Protein AF-A0A246G448-F1 (afdb_monomer_lite)

Secondary structure (DSSP, 8-state):
-BHHHHTTTGGGSPPPSS--TT-TT------BSS-GGGS-HHHHHHHHHHTS-HHHHHH-HHHHHHHHHHHHTTT---TT-

Radius of gyration: 14.63 Å; chains: 1; bounding box: 23×31×38 Å

Foldseek 3Di:
DEPVVCVVCVVVDDDDPDDDPPDPVDDDDDYHPDDLVPDDLVVNLVVLLVVDDPVRCVVDVPSQVVSQVSCVVVPDGSPPD

Structure (mmCIF, N/CA/C/O backbone):
data_AF-A0A246G448-F1
#
_entry.id   AF-A0A246G448-F1
#
loop_
_atom_site.group_PDB
_atom_site.id
_atom_site.type_symbol
_atom_site.label_atom_id
_atom_site.label_alt_id
_atom_site.label_comp_id
_atom_site.label_asym_id
_atom_site.label_entity_id
_atom_site.label_seq_id
_atom_site.pdbx_PDB_ins_code
_atom_site.Cartn_x
_atom_site.Cartn_y
_atom_site.Cartn_z
_atom_site.occupancy
_atom_site.B_iso_or_equiv
_atom_site.auth_seq_id
_atom_site.auth_comp_id
_atom_site.auth_asym_id
_atom_site.auth_atom_id
_atom_site.pdbx_PDB_model_num
ATOM 1 N N . MET A 1 1 ? 1.596 -5.567 -6.889 1.00 76.62 1 MET A N 1
ATOM 2 C CA . MET A 1 1 ? 2.243 -6.583 -7.759 1.00 76.62 1 MET A CA 1
ATOM 3 C C . MET A 1 1 ? 3.554 -7.034 -7.121 1.00 76.62 1 MET A C 1
ATOM 5 O O . MET A 1 1 ? 4.117 -6.235 -6.389 1.00 76.62 1 MET A O 1
ATOM 9 N N . SER A 1 2 ? 4.040 -8.261 -7.343 1.00 83.06 2 SER A N 1
ATOM 10 C CA . SER A 1 2 ? 5.363 -8.693 -6.849 1.00 83.06 2 SER A CA 1
ATOM 11 C C . SER A 1 2 ? 6.503 -8.285 -7.785 1.00 83.06 2 SER A C 1
ATOM 13 O O . SER A 1 2 ? 6.304 -8.106 -8.987 1.00 83.06 2 SER A O 1
ATOM 15 N N . LEU A 1 3 ? 7.714 -8.159 -7.240 1.00 83.06 3 LEU A N 1
ATOM 16 C CA . LEU A 1 3 ? 8.918 -7.770 -7.974 1.00 83.06 3 LEU A CA 1
ATOM 17 C C . LEU A 1 3 ? 9.236 -8.742 -9.113 1.00 83.06 3 LEU A C 1
ATOM 19 O O . LEU A 1 3 ? 9.580 -8.312 -10.209 1.00 83.06 3 LEU A O 1
ATOM 23 N N . VAL A 1 4 ? 9.052 -10.042 -8.880 1.00 83.50 4 VAL A N 1
ATOM 24 C CA . VAL A 1 4 ? 9.290 -11.091 -9.884 1.00 83.50 4 VAL A CA 1
ATOM 25 C C . VAL A 1 4 ? 8.419 -10.885 -11.125 1.00 83.50 4 VAL A C 1
ATOM 27 O O . VAL A 1 4 ? 8.890 -11.091 -12.239 1.00 83.50 4 VAL A O 1
ATOM 30 N N . ASN A 1 5 ? 7.184 -10.414 -10.941 1.00 82.25 5 ASN A N 1
ATOM 31 C CA . ASN A 1 5 ? 6.257 -10.141 -12.039 1.00 82.25 5 ASN A CA 1
ATOM 32 C C . ASN A 1 5 ? 6.512 -8.784 -12.710 1.00 82.25 5 ASN A C 1
ATOM 34 O O . ASN A 1 5 ? 6.150 -8.603 -13.869 1.00 82.25 5 ASN A O 1
ATOM 38 N N . PHE A 1 6 ? 7.139 -7.836 -12.008 1.00 82.56 6 PHE A N 1
ATOM 39 C CA . PHE A 1 6 ? 7.508 -6.539 -12.572 1.00 82.56 6 PHE A CA 1
ATOM 40 C C . PHE A 1 6 ? 8.753 -6.607 -13.461 1.00 82.56 6 PHE A C 1
ATOM 42 O O . PHE A 1 6 ? 8.786 -5.937 -14.486 1.00 82.56 6 PHE A O 1
ATOM 49 N N . LEU A 1 7 ? 9.754 -7.424 -13.115 1.00 84.25 7 LEU A N 1
ATOM 50 C CA . LEU A 1 7 ? 11.018 -7.493 -13.864 1.00 84.25 7 LEU A CA 1
ATOM 51 C C . LEU A 1 7 ? 10.840 -7.722 -15.382 1.00 84.25 7 LEU A C 1
ATOM 53 O O . LEU A 1 7 ? 11.493 -7.021 -16.145 1.00 84.25 7 LEU A O 1
ATOM 57 N N . PRO A 1 8 ? 9.947 -8.614 -15.858 1.00 84.75 8 PRO A N 1
ATOM 58 C CA . PRO A 1 8 ? 9.698 -8.785 -17.293 1.00 84.75 8 PRO A CA 1
ATOM 59 C C . PRO A 1 8 ? 8.948 -7.615 -17.947 1.00 84.75 8 PRO A C 1
ATOM 61 O O . PRO A 1 8 ? 9.011 -7.455 -19.162 1.00 84.75 8 PRO A O 1
ATOM 64 N N . LEU A 1 9 ? 8.197 -6.831 -17.166 1.00 81.88 9 LEU A N 1
ATOM 65 C CA . LEU A 1 9 ? 7.452 -5.659 -17.638 1.00 81.88 9 LEU A CA 1
ATOM 66 C C . LEU A 1 9 ? 8.314 -4.397 -17.661 1.00 81.88 9 LEU A C 1
ATOM 68 O O . LEU A 1 9 ? 7.986 -3.480 -18.406 1.00 81.88 9 LEU A O 1
ATOM 72 N N . ALA A 1 10 ? 9.395 -4.355 -16.878 1.00 82.19 10 ALA A N 1
ATOM 73 C CA . ALA A 1 10 ? 10.266 -3.192 -16.736 1.00 82.19 10 ALA A CA 1
ATOM 74 C C . ALA A 1 10 ? 10.836 -2.703 -18.079 1.00 82.19 10 ALA A C 1
ATOM 76 O O . ALA A 1 10 ? 10.948 -1.502 -18.283 1.00 82.19 10 ALA A O 1
ATOM 77 N N . ASP A 1 11 ? 11.110 -3.612 -19.019 1.00 79.75 11 ASP A N 1
ATOM 78 C CA . ASP A 1 11 ? 11.604 -3.258 -20.358 1.00 79.75 11 ASP A CA 1
ATOM 79 C C . ASP A 1 11 ? 10.508 -2.694 -21.286 1.00 79.75 11 ASP A C 1
ATOM 81 O O . ASP A 1 11 ? 10.807 -2.097 -22.319 1.00 79.75 11 ASP A O 1
ATOM 85 N N . ALA A 1 12 ? 9.232 -2.895 -20.943 1.00 83.75 12 ALA A N 1
ATOM 86 C CA . ALA A 1 12 ? 8.076 -2.480 -21.739 1.00 83.75 12 ALA A CA 1
ATOM 87 C C . ALA A 1 12 ? 7.374 -1.225 -21.192 1.00 83.75 12 ALA A C 1
ATOM 89 O O . ALA A 1 12 ? 6.429 -0.742 -21.818 1.00 83.75 12 ALA A O 1
ATOM 90 N N . VAL A 1 13 ? 7.801 -0.713 -20.033 1.00 83.31 13 VAL A N 1
ATOM 91 C CA . VAL A 1 13 ? 7.214 0.467 -19.389 1.00 83.31 13 VAL A CA 1
ATOM 92 C C . VAL A 1 13 ? 8.255 1.565 -19.211 1.00 83.31 13 VAL A C 1
ATOM 94 O O . VAL A 1 13 ? 9.401 1.310 -18.856 1.00 83.31 13 VAL A O 1
ATOM 97 N N . GLU A 1 14 ? 7.842 2.808 -19.434 1.00 84.19 14 GLU A N 1
ATOM 98 C CA . GLU A 1 14 ? 8.656 3.976 -19.112 1.00 84.19 14 GLU A CA 1
ATOM 99 C C . GLU A 1 14 ? 8.445 4.347 -17.640 1.00 84.19 14 GLU A C 1
ATOM 101 O O . GLU A 1 14 ? 7.310 4.504 -17.184 1.00 84.19 14 GLU A O 1
ATOM 106 N N . ILE A 1 15 ? 9.538 4.461 -16.883 1.00 81.56 15 ILE A N 1
AT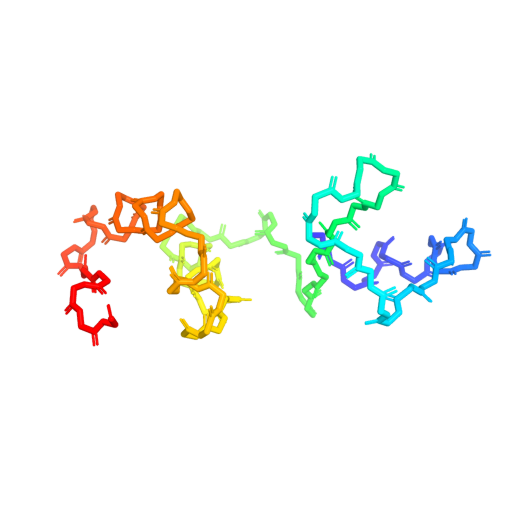OM 107 C CA . ILE A 1 15 ? 9.494 4.906 -15.488 1.00 81.56 15 ILE A CA 1
ATOM 108 C C . ILE A 1 15 ? 9.558 6.431 -15.483 1.00 81.56 15 ILE A C 1
ATOM 110 O O . ILE A 1 15 ? 10.549 7.018 -15.911 1.00 81.56 15 ILE A O 1
ATOM 114 N N . VAL A 1 16 ? 8.500 7.058 -14.977 1.00 82.38 16 VAL A N 1
ATOM 115 C CA . VAL A 1 16 ? 8.380 8.514 -14.878 1.00 82.38 16 VAL A CA 1
ATOM 116 C C . VAL A 1 16 ? 8.609 8.936 -13.427 1.0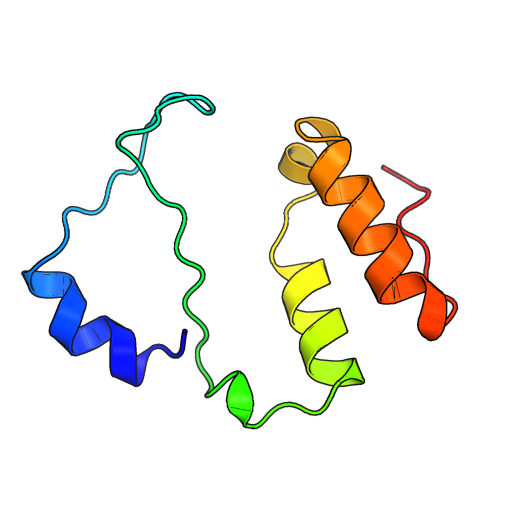0 82.38 16 VAL A C 1
ATOM 118 O O . VAL A 1 16 ? 7.878 8.504 -12.537 1.00 82.38 16 VAL A O 1
ATOM 121 N N . GLU A 1 17 ? 9.623 9.770 -13.182 1.00 76.81 17 GLU A N 1
ATOM 122 C CA . GLU A 1 17 ? 9.944 10.275 -11.835 1.00 76.81 17 GLU A CA 1
ATOM 123 C C . GLU A 1 17 ? 9.127 11.521 -11.460 1.00 76.81 17 GLU A C 1
ATOM 125 O O . GLU A 1 17 ? 8.762 11.699 -10.299 1.00 76.81 17 GLU A O 1
ATOM 130 N N . GLU A 1 18 ? 8.785 12.357 -12.443 1.00 77.62 18 GLU A N 1
ATOM 131 C CA . GLU A 1 18 ? 8.013 13.586 -12.255 1.00 77.62 18 GLU A CA 1
ATOM 132 C C . GLU A 1 18 ? 6.754 13.560 -13.122 1.00 77.62 18 GLU A C 1
ATOM 134 O O . GLU A 1 18 ? 6.822 13.449 -14.345 1.00 77.62 18 GLU A O 1
ATOM 139 N N . TYR A 1 19 ? 5.592 13.688 -12.491 1.00 78.44 19 TYR A N 1
ATOM 140 C CA . TYR A 1 19 ? 4.305 13.733 -13.176 1.00 78.44 19 TYR A CA 1
ATOM 141 C C . TYR A 1 19 ? 3.350 14.694 -12.468 1.00 78.44 19 TYR A C 1
ATOM 143 O O . TYR A 1 19 ? 3.507 15.008 -11.286 1.00 78.44 19 TYR A O 1
ATOM 151 N N . ASN A 1 20 ? 2.343 15.178 -13.196 1.00 75.81 20 ASN A N 1
ATOM 152 C CA . ASN A 1 20 ? 1.262 15.942 -12.585 1.00 75.81 20 ASN A CA 1
ATOM 153 C C . ASN A 1 20 ? 0.334 14.967 -11.833 1.00 75.81 20 ASN A C 1
ATOM 155 O O . ASN A 1 20 ? -0.110 14.001 -12.451 1.00 75.81 20 ASN A O 1
ATOM 159 N N . PRO A 1 21 ? -0.016 15.212 -10.556 1.00 67.06 21 PRO A N 1
ATOM 160 C CA . PRO A 1 21 ? -0.880 14.321 -9.774 1.00 67.06 21 PRO A CA 1
ATOM 161 C C . PRO A 1 21 ? -2.214 13.952 -10.441 1.00 67.06 21 PRO A C 1
ATOM 163 O O . PRO A 1 21 ? -2.772 12.902 -10.151 1.00 67.06 21 PRO A O 1
ATOM 166 N N . ASN A 1 22 ? -2.720 14.797 -11.346 1.00 68.25 22 ASN A N 1
ATOM 167 C CA . ASN A 1 22 ? -3.975 14.574 -12.067 1.00 68.25 22 ASN A CA 1
ATOM 168 C C . ASN A 1 22 ? -3.783 14.134 -13.528 1.00 68.25 22 ASN A C 1
ATOM 170 O O . ASN A 1 22 ? -4.715 14.262 -14.322 1.00 68.25 22 ASN A O 1
ATOM 174 N N . ASP A 1 23 ? -2.590 13.679 -13.918 1.00 78.12 23 ASP A N 1
ATOM 175 C CA . ASP A 1 23 ? -2.336 13.213 -15.281 1.00 78.12 23 ASP A CA 1
ATOM 176 C C . ASP A 1 23 ? -2.985 11.835 -15.520 1.00 78.12 23 ASP A C 1
ATOM 178 O O . ASP A 1 23 ? -2.537 10.840 -14.948 1.00 78.12 23 ASP A O 1
ATOM 182 N N . PRO A 1 24 ? -4.019 11.731 -16.378 1.00 78.19 24 PRO A N 1
ATOM 183 C CA . PRO A 1 24 ? -4.697 10.462 -16.629 1.00 78.19 24 PRO A CA 1
ATOM 184 C C . PRO A 1 24 ? -3.861 9.488 -17.473 1.00 78.19 24 PRO A C 1
ATOM 186 O O . PRO A 1 24 ? -4.260 8.336 -17.636 1.00 78.19 24 PRO A O 1
ATOM 189 N N . SER A 1 25 ? -2.747 9.942 -18.056 1.00 81.88 25 SER A N 1
ATOM 190 C CA . SER A 1 25 ? -1.845 9.105 -18.853 1.00 81.88 25 SER A CA 1
ATOM 191 C C . SER A 1 25 ? -0.824 8.339 -18.007 1.00 81.88 25 SER A C 1
ATOM 193 O O . SER A 1 25 ? -0.167 7.434 -18.522 1.00 81.88 25 SER A O 1
ATOM 195 N N . VAL A 1 26 ? -0.729 8.649 -16.708 1.00 78.38 26 VAL A N 1
ATOM 196 C CA . VAL A 1 26 ? 0.213 8.033 -15.769 1.00 78.38 26 VAL A CA 1
ATOM 197 C C . VAL A 1 26 ? -0.538 7.133 -14.787 1.00 78.38 26 VAL A C 1
ATOM 199 O O . VAL A 1 26 ? -1.604 7.472 -14.282 1.00 78.38 26 VAL A O 1
ATOM 202 N N . MET A 1 27 ? 0.030 5.961 -14.495 1.00 79.31 27 MET A N 1
ATOM 203 C CA . MET A 1 27 ? -0.509 5.010 -13.522 1.00 79.31 27 MET A CA 1
ATOM 204 C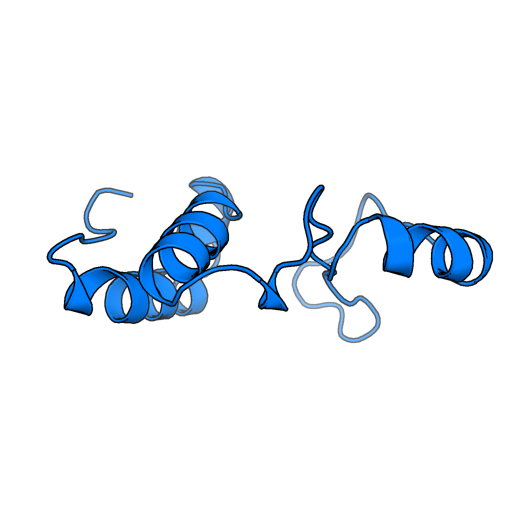 C . MET A 1 27 ? 0.533 4.712 -12.445 1.00 79.31 27 MET A C 1
ATOM 206 O O . MET A 1 27 ? 1.663 4.335 -12.751 1.00 79.31 27 MET A O 1
ATOM 210 N N . LYS A 1 28 ? 0.138 4.813 -11.171 1.00 77.62 28 LYS A N 1
ATOM 211 C CA . LYS A 1 28 ? 0.989 4.433 -10.037 1.00 77.62 28 LYS A CA 1
ATOM 212 C C . LYS A 1 28 ? 0.930 2.920 -9.820 1.00 77.62 28 LYS A C 1
ATOM 214 O O . LYS A 1 28 ? -0.125 2.369 -9.515 1.00 77.62 28 LYS A O 1
ATOM 219 N N . LEU A 1 29 ? 2.072 2.246 -9.947 1.00 80.25 29 LEU A N 1
ATOM 220 C CA . LEU A 1 29 ? 2.212 0.813 -9.675 1.00 80.25 29 LEU A CA 1
ATOM 221 C C . LEU A 1 29 ? 3.022 0.586 -8.395 1.00 80.25 29 LEU A C 1
ATOM 223 O O . LEU A 1 29 ? 4.184 0.968 -8.312 1.00 80.25 29 LEU A O 1
ATOM 227 N N . GLN A 1 30 ? 2.424 -0.086 -7.409 1.00 80.19 30 GLN A N 1
ATOM 228 C CA . GLN A 1 30 ? 3.131 -0.548 -6.211 1.00 80.19 30 GLN A CA 1
ATOM 229 C C . GLN A 1 30 ? 3.692 -1.961 -6.427 1.00 80.19 30 GLN A C 1
ATOM 231 O O . GLN A 1 30 ? 2.949 -2.937 -6.637 1.00 80.19 30 GLN A O 1
ATOM 236 N N . VAL A 1 31 ? 5.021 -2.061 -6.369 1.00 82.12 31 VAL A N 1
ATOM 237 C CA . VAL A 1 31 ? 5.778 -3.303 -6.549 1.00 82.12 31 VAL A CA 1
ATOM 238 C C . VAL A 1 31 ? 6.363 -3.746 -5.208 1.00 82.12 31 VAL A C 1
ATOM 240 O O . VAL A 1 31 ? 7.063 -2.992 -4.542 1.00 82.12 31 VAL A O 1
ATOM 243 N N . TRP A 1 32 ? 6.078 -4.986 -4.825 1.00 82.94 32 TRP A N 1
ATOM 244 C CA . TRP A 1 32 ? 6.405 -5.568 -3.527 1.00 82.94 32 TRP A CA 1
ATOM 245 C C . TRP A 1 32 ? 7.537 -6.594 -3.640 1.00 82.94 32 TRP A C 1
ATOM 247 O O . TRP A 1 32 ? 7.575 -7.339 -4.619 1.00 82.94 32 TRP A O 1
ATOM 257 N N . PRO A 1 33 ? 8.430 -6.723 -2.642 1.00 81.38 33 PRO A N 1
ATOM 258 C CA . PRO A 1 33 ? 9.500 -7.725 -2.666 1.00 81.38 33 PRO A CA 1
ATOM 259 C C . PRO A 1 33 ? 8.996 -9.165 -2.449 1.00 81.38 33 PRO A C 1
ATOM 261 O O . PRO A 1 33 ? 9.768 -10.112 -2.567 1.00 81.38 33 PRO A O 1
ATOM 264 N N . TYR A 1 34 ? 7.713 -9.339 -2.136 1.00 81.19 34 TYR A N 1
ATOM 265 C CA . TYR A 1 34 ? 7.043 -10.620 -1.925 1.00 81.19 34 TYR A CA 1
ATOM 266 C C . TYR A 1 34 ? 5.755 -10.693 -2.753 1.00 81.19 34 TYR A C 1
ATOM 268 O O . TYR A 1 34 ? 5.302 -9.685 -3.298 1.00 81.19 34 TYR A O 1
ATOM 276 N N . GLU A 1 35 ? 5.159 -11.884 -2.848 1.00 82.88 35 GLU A N 1
ATOM 277 C CA . GLU A 1 35 ? 3.870 -12.078 -3.517 1.00 82.88 35 GLU A CA 1
ATOM 278 C C . GLU A 1 35 ? 2.734 -11.536 -2.639 1.00 82.88 35 GLU A C 1
ATOM 280 O O . GLU A 1 35 ? 2.461 -12.129 -1.593 1.00 82.88 35 GLU A O 1
ATOM 285 N N . PRO A 1 36 ? 2.058 -10.432 -3.017 1.00 80.50 36 PRO A N 1
ATOM 286 C CA . PRO A 1 36 ? 1.009 -9.856 -2.181 1.00 80.50 36 PRO A CA 1
ATOM 287 C C . PRO A 1 36 ? -0.135 -10.847 -1.967 1.00 80.50 36 PRO A C 1
ATOM 289 O O . PRO A 1 36 ? -0.669 -10.932 -0.871 1.00 80.50 36 PRO A O 1
ATOM 292 N N . GLY A 1 37 ? -0.457 -11.664 -2.978 1.00 82.44 37 GLY A N 1
ATOM 293 C CA . GLY A 1 37 ? -1.502 -12.687 -2.881 1.00 82.44 37 GLY A CA 1
ATOM 294 C C . GLY A 1 37 ? -1.215 -13.809 -1.875 1.00 82.44 37 GLY A C 1
ATOM 295 O O . GLY A 1 37 ? -2.105 -14.605 -1.598 1.00 82.44 37 GLY A O 1
ATOM 296 N N . ALA A 1 38 ? 0.002 -13.887 -1.329 1.00 85.19 38 ALA A N 1
ATOM 297 C CA . ALA A 1 38 ? 0.348 -14.819 -0.258 1.00 85.19 38 ALA A CA 1
ATOM 298 C C . ALA A 1 38 ? 0.145 -14.229 1.152 1.00 85.19 38 ALA A C 1
ATOM 300 O O . ALA A 1 38 ? 0.285 -14.955 2.137 1.00 85.19 38 ALA A O 1
ATOM 301 N N . LEU A 1 39 ? -0.152 -12.929 1.270 1.00 85.25 39 LEU A N 1
ATOM 302 C CA . LEU A 1 39 ? -0.451 -12.290 2.549 1.00 85.25 39 LEU A CA 1
ATOM 303 C C . LEU A 1 39 ? -1.875 -12.616 3.006 1.00 85.25 39 LEU A C 1
ATOM 305 O O . LEU A 1 39 ? -2.796 -12.708 2.199 1.00 85.25 39 LEU A O 1
ATOM 309 N N . ASN A 1 40 ? -2.054 -12.744 4.321 1.00 87.44 40 ASN A N 1
ATOM 310 C CA . ASN A 1 40 ? -3.385 -12.739 4.925 1.00 87.44 40 ASN A CA 1
ATOM 311 C C . ASN A 1 40 ? -3.944 -11.306 4.993 1.00 87.44 40 ASN A C 1
ATOM 313 O O . ASN A 1 40 ? -3.199 -10.338 4.837 1.00 87.44 40 ASN A O 1
ATOM 317 N N . ASP A 1 41 ? -5.242 -11.177 5.264 1.00 85.06 41 ASP A N 1
ATOM 318 C CA . ASP A 1 41 ? -5.960 -9.895 5.206 1.00 85.06 41 ASP A CA 1
ATOM 319 C C . ASP A 1 41 ? -5.337 -8.813 6.102 1.00 85.06 41 ASP A C 1
ATOM 321 O O . ASP A 1 41 ? -5.200 -7.657 5.698 1.00 85.06 41 ASP A O 1
ATOM 325 N N . PHE A 1 42 ? -4.861 -9.197 7.289 1.00 85.00 42 PHE A N 1
ATOM 326 C CA . PHE A 1 42 ? -4.182 -8.277 8.198 1.00 85.00 42 PHE A CA 1
ATOM 327 C C . PHE A 1 42 ? -2.829 -7.806 7.650 1.00 85.00 42 PHE A C 1
ATOM 329 O O . PHE A 1 42 ? -2.548 -6.610 7.607 1.00 85.00 42 PHE A O 1
ATOM 336 N N . ALA A 1 43 ? -1.978 -8.736 7.208 1.00 84.50 43 ALA A N 1
ATOM 337 C CA . ALA A 1 43 ? -0.662 -8.402 6.677 1.00 84.50 43 ALA A CA 1
ATOM 338 C C . ALA A 1 43 ? -0.768 -7.586 5.382 1.00 84.50 43 ALA A C 1
ATOM 340 O O . ALA A 1 43 ? 0.026 -6.670 5.178 1.00 84.50 43 ALA A O 1
ATOM 341 N N . MET A 1 44 ? -1.765 -7.880 4.541 1.00 85.06 44 MET A N 1
ATOM 342 C CA . MET A 1 44 ? -2.088 -7.084 3.357 1.00 85.06 44 MET A CA 1
ATOM 343 C C . MET A 1 44 ? -2.472 -5.660 3.748 1.00 85.06 44 MET A C 1
ATOM 345 O O . MET A 1 44 ? -1.945 -4.706 3.183 1.00 85.06 44 MET A O 1
ATOM 349 N N . THR A 1 45 ? -3.337 -5.505 4.747 1.00 84.56 45 THR A N 1
ATOM 350 C CA . THR A 1 45 ? -3.770 -4.187 5.215 1.00 84.56 45 THR A CA 1
ATOM 351 C C . THR A 1 45 ? -2.611 -3.355 5.744 1.00 84.56 45 THR A C 1
ATOM 353 O O . THR A 1 45 ? -2.441 -2.206 5.340 1.00 84.56 45 THR A O 1
ATOM 356 N N . VAL A 1 46 ? -1.762 -3.942 6.591 1.00 83.12 46 VAL A N 1
ATOM 357 C CA . VAL A 1 46 ? -0.571 -3.260 7.117 1.00 83.12 46 VAL A CA 1
ATOM 358 C C . VAL A 1 46 ? 0.384 -2.879 5.988 1.00 83.12 46 VAL A C 1
ATOM 360 O O . VAL A 1 46 ? 0.910 -1.768 5.975 1.00 83.12 46 VAL A O 1
ATOM 363 N N . ALA A 1 47 ? 0.591 -3.774 5.021 1.00 83.81 47 ALA A N 1
ATOM 364 C CA . ALA A 1 47 ? 1.407 -3.488 3.850 1.00 83.81 47 ALA A CA 1
ATOM 365 C C . ALA A 1 47 ? 0.848 -2.278 3.077 1.00 83.81 47 ALA A C 1
ATOM 367 O O . ALA A 1 47 ? 1.553 -1.288 2.878 1.00 83.81 47 ALA A O 1
ATOM 368 N N . VAL A 1 48 ? -0.435 -2.298 2.714 1.00 83.19 48 VAL A N 1
ATOM 369 C CA . VAL A 1 48 ? -1.083 -1.197 1.985 1.00 83.19 48 VAL A CA 1
ATOM 370 C C . VAL A 1 48 ? -0.979 0.120 2.757 1.00 83.19 48 VAL A C 1
ATOM 372 O O . VAL A 1 48 ? -0.552 1.115 2.175 1.00 83.19 48 VAL A O 1
ATOM 375 N N . ALA A 1 49 ? -1.275 0.125 4.059 1.00 81.94 49 ALA A N 1
ATOM 376 C CA . ALA A 1 49 ? -1.206 1.324 4.893 1.00 81.94 49 ALA A CA 1
ATOM 377 C C . ALA A 1 49 ? 0.207 1.940 4.932 1.00 81.94 49 ALA A C 1
ATOM 379 O O . ALA A 1 49 ? 0.361 3.150 4.794 1.00 81.94 49 ALA A O 1
ATOM 380 N N . LEU A 1 50 ? 1.252 1.110 5.046 1.00 81.25 50 LEU A N 1
ATOM 381 C CA . LEU A 1 50 ? 2.653 1.555 5.092 1.00 81.25 50 LEU A CA 1
ATOM 382 C C . LEU A 1 50 ? 3.234 1.963 3.730 1.00 81.25 50 LEU A C 1
ATOM 384 O O . LEU A 1 50 ? 4.363 2.446 3.665 1.00 81.25 50 LEU A O 1
ATOM 388 N N . SER A 1 51 ? 2.493 1.765 2.640 1.00 83.19 51 SER A N 1
ATOM 389 C CA . SER A 1 51 ? 2.950 2.126 1.290 1.00 83.19 51 SER A CA 1
ATOM 390 C C . SER A 1 51 ? 2.753 3.594 0.941 1.00 83.19 51 SER A C 1
ATOM 392 O O . SER A 1 51 ? 3.205 4.030 -0.120 1.00 83.19 51 SER A O 1
ATOM 394 N N . TYR A 1 52 ? 2.042 4.332 1.790 1.00 81.94 52 TYR A N 1
ATOM 395 C CA . TYR A 1 52 ? 1.756 5.743 1.598 1.00 81.94 52 TYR A CA 1
ATOM 396 C C . TYR A 1 52 ? 2.547 6.569 2.596 1.00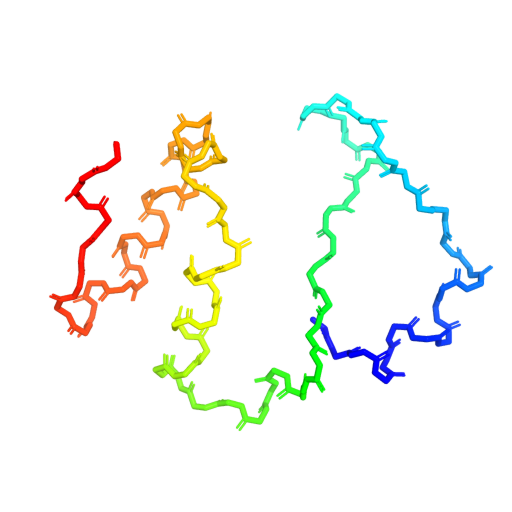 81.94 52 TYR A C 1
ATOM 398 O O . TYR A 1 52 ? 2.639 6.253 3.783 1.00 81.94 52 TYR A O 1
ATOM 406 N N . THR A 1 53 ? 3.126 7.653 2.102 1.00 79.31 53 THR A N 1
ATOM 407 C CA . THR A 1 53 ? 3.794 8.630 2.952 1.00 79.31 53 THR A CA 1
ATOM 408 C C . THR A 1 53 ? 2.767 9.576 3.584 1.00 79.31 53 THR A C 1
ATOM 410 O O . THR A 1 53 ? 1.723 9.842 2.984 1.00 79.31 53 THR A O 1
ATOM 413 N N . PRO A 1 54 ? 3.063 10.168 4.755 1.00 73.44 54 PRO A N 1
ATOM 414 C CA . PRO A 1 54 ? 2.193 11.169 5.375 1.00 73.44 54 PRO A CA 1
ATOM 415 C C . PRO A 1 54 ? 1.812 12.322 4.437 1.00 73.44 54 PRO A C 1
ATOM 417 O O . PRO A 1 54 ? 0.670 12.765 4.428 1.00 73.44 54 PRO A O 1
ATOM 420 N N . ALA A 1 55 ? 2.753 12.773 3.601 1.00 74.38 55 ALA A N 1
ATOM 421 C CA . ALA A 1 55 ? 2.516 13.845 2.639 1.00 74.38 55 ALA A CA 1
ATOM 422 C C . ALA A 1 55 ? 1.482 13.457 1.568 1.00 74.38 55 ALA A C 1
ATOM 424 O O . ALA A 1 55 ? 0.663 14.287 1.185 1.00 74.38 55 ALA A O 1
ATOM 425 N N . GLU A 1 56 ? 1.484 12.201 1.112 1.00 72.50 56 GLU A N 1
ATOM 426 C CA . GLU A 1 56 ? 0.484 11.692 0.167 1.00 72.50 56 GLU A CA 1
ATOM 427 C C . GLU A 1 56 ? -0.893 11.564 0.823 1.00 72.50 56 GLU A C 1
ATOM 429 O O . GLU A 1 56 ? -1.890 11.938 0.213 1.00 72.50 56 GLU A O 1
ATOM 434 N N . LEU A 1 57 ? -0.957 11.107 2.079 1.00 73.44 57 LEU A N 1
ATOM 435 C CA . LEU A 1 57 ? -2.216 11.006 2.829 1.00 73.44 57 LEU A CA 1
ATOM 436 C C . LEU A 1 57 ? -2.839 12.377 3.111 1.00 73.44 57 LEU A C 1
ATOM 438 O O . LEU A 1 57 ? -4.054 12.534 3.019 1.00 73.44 57 LEU A O 1
ATOM 442 N N . MET A 1 58 ? -2.008 13.381 3.400 1.00 72.44 58 MET A N 1
ATOM 443 C CA . MET A 1 58 ? -2.446 14.770 3.556 1.00 72.44 58 MET A CA 1
ATOM 444 C C . MET A 1 58 ? -2.901 15.396 2.232 1.00 72.44 58 MET A C 1
ATOM 446 O O . MET A 1 58 ? -3.845 16.184 2.216 1.00 72.44 58 MET A O 1
ATOM 450 N N . ALA A 1 59 ? -2.223 15.077 1.125 1.00 74.00 59 ALA A N 1
ATOM 451 C CA . ALA A 1 59 ? -2.564 15.604 -0.195 1.00 74.00 59 ALA A CA 1
ATOM 452 C C . ALA A 1 59 ? -3.861 14.989 -0.750 1.00 74.00 59 ALA A C 1
ATOM 454 O O . ALA A 1 59 ? -4.620 15.668 -1.442 1.00 74.00 59 ALA A O 1
ATOM 455 N N . GLU A 1 60 ? -4.132 13.724 -0.422 1.00 75.62 60 GLU A N 1
ATOM 456 C CA . GLU A 1 60 ? -5.261 12.946 -0.926 1.00 75.62 60 GLU A CA 1
ATOM 457 C C . GLU A 1 60 ? -6.141 12.424 0.215 1.00 75.62 60 GLU A C 1
ATOM 459 O O . GLU A 1 60 ? -6.040 11.278 0.660 1.00 75.62 60 GLU A O 1
ATOM 464 N N . SER A 1 61 ? -7.099 13.253 0.635 1.00 74.69 61 SER A N 1
ATOM 465 C CA . SER A 1 61 ? -8.059 12.906 1.694 1.00 74.69 61 SER A CA 1
ATOM 466 C C . SER A 1 61 ? -8.868 11.636 1.404 1.00 74.69 61 SER A C 1
ATOM 468 O O . SER A 1 61 ? -9.280 10.941 2.330 1.00 74.69 61 SER A O 1
ATOM 470 N N . ARG A 1 62 ? -9.071 11.294 0.124 1.00 80.69 62 ARG A N 1
ATOM 471 C CA . ARG A 1 62 ? -9.755 10.059 -0.292 1.00 80.69 62 ARG A CA 1
ATOM 472 C C . ARG A 1 62 ? -8.935 8.813 0.029 1.00 80.69 62 ARG A C 1
ATOM 474 O O . ARG A 1 62 ? -9.512 7.813 0.441 1.00 80.69 62 ARG A O 1
ATOM 481 N N . ILE A 1 63 ? -7.617 8.875 -0.161 1.00 79.00 63 ILE A N 1
ATOM 482 C CA . ILE A 1 63 ? -6.706 7.776 0.174 1.00 79.00 63 ILE A CA 1
ATOM 483 C C . ILE A 1 63 ? -6.639 7.629 1.693 1.00 79.00 63 ILE A C 1
ATOM 485 O O . ILE A 1 63 ? -6.746 6.514 2.191 1.00 79.00 63 ILE A O 1
ATOM 489 N N . SER A 1 64 ? -6.541 8.747 2.417 1.00 78.81 64 SER A N 1
ATOM 490 C CA . SER A 1 64 ? -6.558 8.751 3.883 1.00 78.81 64 SER A CA 1
ATOM 491 C C . SER A 1 64 ? -7.808 8.060 4.443 1.00 78.81 64 SER A C 1
ATOM 493 O O . SER A 1 64 ? -7.684 7.096 5.190 1.00 78.81 64 SER A O 1
ATOM 495 N N . LEU A 1 65 ? -9.005 8.448 3.981 1.00 82.69 65 LEU A N 1
ATOM 496 C CA . LEU A 1 65 ? -10.261 7.822 4.411 1.00 82.69 65 LEU A CA 1
ATOM 497 C C . LEU A 1 65 ? -10.327 6.328 4.064 1.00 82.69 65 LEU A C 1
ATOM 499 O O . LEU A 1 65 ? -10.751 5.524 4.886 1.00 82.69 65 LEU A O 1
ATOM 503 N N . ALA A 1 66 ? -9.893 5.943 2.861 1.00 83.62 66 ALA A N 1
ATOM 504 C CA . ALA A 1 66 ? -9.903 4.542 2.448 1.00 83.62 66 ALA A CA 1
ATOM 505 C C . ALA A 1 66 ? -8.958 3.677 3.296 1.00 83.62 66 ALA A C 1
ATOM 507 O O . ALA A 1 66 ? -9.269 2.520 3.571 1.00 83.62 66 ALA A O 1
ATOM 508 N N . ILE A 1 67 ? -7.808 4.220 3.714 1.00 82.50 67 ILE A N 1
ATOM 509 C CA . ILE A 1 67 ? -6.898 3.518 4.623 1.00 82.50 67 ILE A CA 1
ATOM 510 C C . ILE A 1 67 ? -7.487 3.469 6.026 1.00 82.50 67 ILE A C 1
ATOM 512 O O . ILE A 1 67 ? -7.407 2.410 6.634 1.00 82.50 67 ILE A O 1
ATOM 516 N N . ASP A 1 68 ? -8.089 4.551 6.522 1.00 83.19 68 ASP A N 1
ATOM 517 C CA . ASP A 1 68 ? -8.751 4.568 7.831 1.00 83.19 68 ASP A CA 1
ATOM 518 C C . ASP A 1 68 ? -9.824 3.479 7.919 1.00 83.19 68 ASP A C 1
ATOM 520 O O . ASP A 1 68 ? -9.791 2.639 8.816 1.00 83.19 68 ASP A O 1
ATOM 524 N N . GLU A 1 69 ? -10.706 3.408 6.918 1.00 83.69 69 GLU A N 1
ATOM 525 C CA . GLU A 1 69 ? -11.720 2.358 6.807 1.00 83.69 69 GLU A CA 1
ATOM 526 C C . GLU A 1 69 ? -11.085 0.965 6.769 1.00 83.69 69 GLU A C 1
ATOM 528 O O . GLU A 1 69 ? -11.529 0.073 7.494 1.00 83.69 69 GLU A O 1
ATOM 533 N N . LEU A 1 70 ? -10.016 0.791 5.983 1.00 83.25 70 LEU A N 1
ATOM 534 C CA . LEU A 1 70 ? -9.289 -0.471 5.888 1.00 83.25 70 LEU A CA 1
ATOM 535 C C . LEU A 1 70 ? -8.711 -0.882 7.250 1.00 83.25 70 LEU A C 1
ATOM 537 O O . LEU A 1 70 ? -8.906 -2.010 7.676 1.00 83.25 70 LEU A O 1
ATOM 541 N N . VAL A 1 71 ? -8.026 0.007 7.969 1.00 82.69 71 VAL A N 1
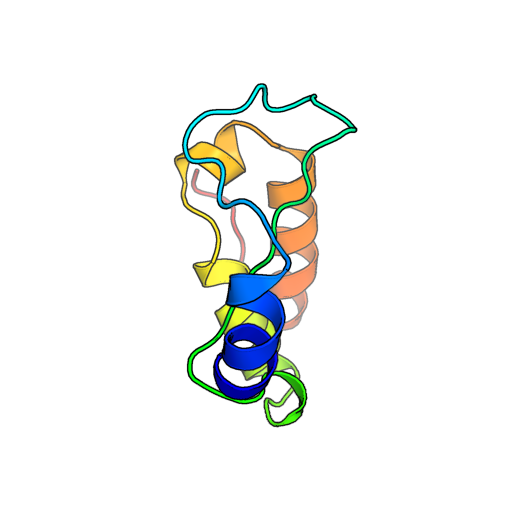ATOM 542 C CA . VAL A 1 71 ? -7.344 -0.345 9.224 1.00 82.69 71 VAL A CA 1
ATOM 543 C C . VAL A 1 71 ? -8.286 -0.391 10.439 1.00 82.69 71 VAL A C 1
ATOM 545 O O . VAL A 1 71 ? -7.951 -1.026 11.448 1.00 82.69 71 VAL A O 1
ATOM 548 N N . SER A 1 72 ? -9.476 0.214 10.331 1.00 82.62 72 SER A N 1
ATOM 549 C CA . SER A 1 72 ? -10.475 0.300 11.405 1.00 82.62 72 SER A CA 1
ATOM 550 C C . SER A 1 72 ? -10.989 -1.061 11.878 1.00 82.62 72 SER A C 1
ATOM 552 O O . SER A 1 72 ? -11.259 -1.232 13.069 1.00 82.62 72 SER A O 1
ATOM 554 N N . GLU A 1 73 ? -11.049 -2.059 10.986 1.00 82.44 73 GLU A N 1
ATOM 555 C CA . GLU A 1 73 ? -11.457 -3.433 11.316 1.00 82.44 73 GLU A CA 1
ATOM 556 C C . GLU A 1 73 ? -10.551 -4.060 12.391 1.00 82.44 73 GLU A C 1
ATOM 558 O O . GLU A 1 73 ? -10.984 -4.885 13.198 1.00 82.44 73 GLU A O 1
ATOM 563 N N . TRP A 1 74 ? -9.302 -3.600 12.460 1.00 81.81 74 TRP A N 1
ATOM 564 C CA . TRP A 1 74 ? -8.297 -4.051 13.416 1.00 81.81 74 TRP A CA 1
ATOM 565 C C . TRP A 1 74 ? -8.067 -3.071 14.578 1.00 81.81 74 TRP A C 1
ATOM 567 O O . TRP A 1 74 ? -7.181 -3.300 15.401 1.00 81.81 74 TRP A O 1
ATOM 577 N N . GLY A 1 75 ? -8.871 -2.006 14.683 1.00 77.75 75 GLY A N 1
ATOM 578 C CA . GLY A 1 75 ? -8.798 -1.015 15.762 1.00 77.75 75 GLY A CA 1
ATOM 579 C C . GLY A 1 75 ? -7.654 -0.005 15.632 1.00 77.75 75 GLY A C 1
ATOM 580 O O . GLY A 1 75 ? -7.301 0.643 16.620 1.00 77.75 75 GLY A O 1
ATOM 581 N N . TYR A 1 76 ? -7.066 0.115 14.442 1.00 76.88 76 TYR A N 1
ATOM 582 C CA . TYR A 1 76 ? -6.124 1.180 14.105 1.00 76.88 76 TYR A CA 1
ATOM 583 C C . TYR A 1 76 ? -6.869 2.325 13.414 1.00 76.88 76 TYR A C 1
ATOM 585 O O . TYR A 1 76 ? -7.908 2.105 12.799 1.00 76.88 76 TYR A O 1
ATOM 593 N N . PHE A 1 77 ? -6.323 3.534 13.509 1.00 70.25 77 PHE A N 1
ATOM 594 C CA . PHE A 1 77 ? -6.888 4.739 12.905 1.00 70.25 77 PHE A CA 1
ATOM 595 C C . PHE A 1 77 ? -5.763 5.545 12.267 1.00 70.25 77 PHE A C 1
ATOM 597 O O . PHE A 1 77 ? -4.635 5.543 12.773 1.00 70.25 77 PHE A O 1
ATOM 604 N N . THR A 1 78 ? -6.060 6.254 11.184 1.00 64.62 78 THR A N 1
ATOM 60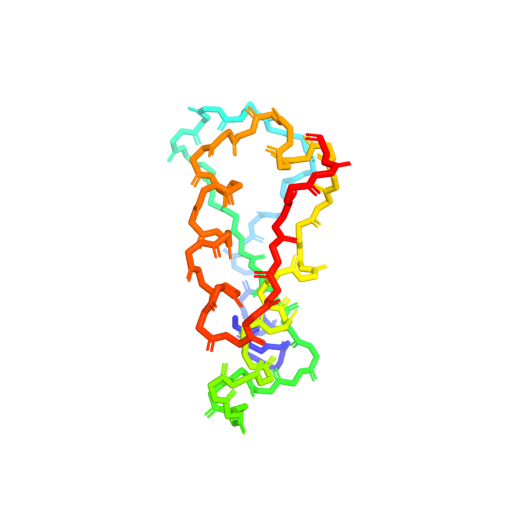5 C CA . THR A 1 78 ? -5.120 7.198 10.561 1.00 64.62 78 THR A CA 1
ATOM 606 C C . THR A 1 78 ? -5.178 8.593 11.192 1.00 64.62 78 THR A C 1
ATOM 608 O O . THR A 1 78 ? -4.482 9.499 10.736 1.00 64.62 78 THR A O 1
ATOM 611 N N . ASP A 1 79 ? -6.001 8.775 12.230 1.00 56.16 79 ASP A N 1
ATOM 612 C CA . ASP A 1 79 ? -6.250 10.053 12.901 1.00 56.16 79 ASP A CA 1
ATOM 613 C C . ASP A 1 79 ? -4.982 10.536 13.639 1.00 56.16 79 ASP A C 1
ATOM 615 O O . ASP A 1 79 ? -4.615 10.046 14.711 1.00 56.16 79 ASP A O 1
ATOM 619 N N . GLY A 1 80 ? -4.254 11.463 13.011 1.00 53.31 80 GLY A N 1
ATOM 620 C CA . GLY A 1 80 ? -2.940 11.926 13.472 1.00 53.31 80 GLY A CA 1
ATOM 621 C C . GLY A 1 80 ? -2.040 12.562 12.406 1.00 53.31 80 GLY A C 1
ATOM 622 O O . GLY A 1 80 ? -0.941 13.003 12.752 1.00 53.31 80 GLY A O 1
ATOM 623 N N . PHE A 1 81 ? -2.485 12.622 11.148 1.00 47.66 81 PHE A N 1
ATOM 624 C CA . PHE A 1 81 ? -1.825 13.349 10.061 1.00 47.66 81 PHE A CA 1
ATOM 625 C C . PHE A 1 81 ? -2.606 14.613 9.706 1.00 47.66 81 PHE A C 1
ATOM 627 O O . PHE A 1 81 ? -3.804 14.501 9.371 1.00 47.66 81 PHE A O 1
#

Sequence (81 aa):
MSLVNFLPLADAVEIVEEYNPNDPSVMKLQVWPYEPGALNDFAMTVAVALSYTPAELMAESRISLAIDELVSEWGYFTDGF

pLDDT: mean 79.19, std 6.89, range [47.66, 87.44]